Protein AF-A0A538B9V0-F1 (afdb_monomer_lite)

Foldseek 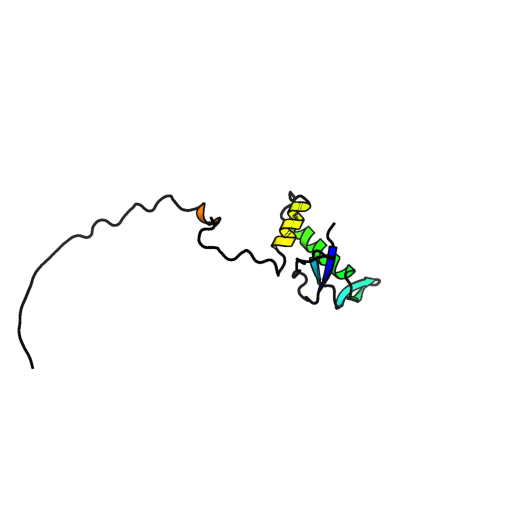3Di:
DAFEWEDPDPPLQAKAADPDDPHGIYGHFAQDWDADPPRDIDTGHTRVRRVVSLVVVLVVVCVVPVPDDPVSSVVVVNCPHPPNDDDPPDPPDPDPVVPDDDDDDDDDDDDDDDYDDDDDDDDDDD

Sequence (126 aa):
VASVACNLSKDPFRFHYNPEPPTEFLAPGIDIDVAWRGGTRIRGTGNSYAAPHIAGIAALIKAKHPDLRPFQLKTVLWATAANVQEAPEVPGRISRAMRRSTMSARMSMALTSRRAGSSPSRRAGP

Structure (mmCIF, N/CA/C/O backbone):
data_AF-A0A538B9V0-F1
#
_entry.id   AF-A0A538B9V0-F1
#
loop_
_atom_site.group_PDB
_atom_site.id
_atom_site.type_symbol
_atom_site.label_atom_id
_atom_site.label_alt_id
_atom_site.label_comp_id
_atom_site.label_asym_id
_atom_site.label_entity_id
_atom_site.label_seq_id
_atom_site.pdbx_PDB_ins_code
_atom_site.Cartn_x
_atom_site.Cartn_y
_atom_site.Cartn_z
_atom_site.occupancy
_atom_site.B_iso_or_equiv
_atom_site.auth_seq_id
_atom_site.auth_comp_id
_atom_site.auth_asym_id
_atom_site.auth_atom_id
_atom_site.pdbx_PDB_model_num
ATOM 1 N N . VAL A 1 1 ? -0.443 11.731 6.016 1.00 86.81 1 VAL A N 1
ATOM 2 C CA . VAL A 1 1 ? 0.560 11.095 5.129 1.00 86.81 1 VAL A CA 1
ATOM 3 C C . VAL A 1 1 ? 0.688 9.625 5.512 1.00 86.81 1 VAL A C 1
ATOM 5 O O . VAL A 1 1 ? 0.490 9.313 6.687 1.00 86.81 1 VAL A O 1
ATOM 8 N N . ALA A 1 2 ? 0.939 8.754 4.532 1.00 92.12 2 ALA A N 1
ATOM 9 C CA . ALA A 1 2 ? 1.303 7.354 4.743 1.00 92.12 2 ALA A CA 1
ATOM 10 C C . ALA A 1 2 ? 2.573 7.038 3.940 1.00 92.12 2 ALA A C 1
ATOM 12 O O . ALA A 1 2 ? 2.610 7.347 2.748 1.00 92.12 2 ALA A O 1
ATOM 13 N N . SER A 1 3 ? 3.609 6.481 4.574 1.00 95.31 3 SER A N 1
ATOM 14 C CA . SER A 1 3 ? 4.850 6.090 3.886 1.00 95.31 3 SER A CA 1
ATOM 15 C C . SER A 1 3 ? 4.805 4.614 3.490 1.00 95.31 3 SER A C 1
ATOM 17 O O . SER A 1 3 ? 4.399 3.762 4.279 1.00 95.31 3 SER A O 1
ATOM 19 N N . VAL A 1 4 ? 5.197 4.313 2.249 1.00 97.06 4 VAL A N 1
ATOM 20 C CA . VAL A 1 4 ? 5.048 2.974 1.666 1.00 97.06 4 VAL A CA 1
ATOM 21 C C . VAL A 1 4 ? 6.364 2.516 1.044 1.00 97.06 4 VAL A C 1
ATOM 23 O O . VAL A 1 4 ? 6.908 3.197 0.174 1.00 97.06 4 VAL A O 1
ATOM 26 N N . ALA A 1 5 ? 6.859 1.360 1.479 1.00 96.31 5 ALA A N 1
ATOM 27 C CA . ALA A 1 5 ? 7.974 0.650 0.861 1.00 96.31 5 ALA A CA 1
ATOM 28 C C . ALA A 1 5 ? 7.474 -0.481 -0.049 1.00 96.31 5 ALA A C 1
ATOM 30 O O . ALA A 1 5 ? 6.362 -0.993 0.104 1.00 96.31 5 ALA A O 1
ATOM 31 N N . CYS A 1 6 ? 8.304 -0.893 -1.001 1.00 95.31 6 CYS A N 1
ATOM 32 C CA . CYS A 1 6 ? 8.039 -2.073 -1.813 1.00 95.31 6 CYS A CA 1
ATOM 33 C C . CYS A 1 6 ? 8.308 -3.377 -1.042 1.00 95.31 6 CYS A C 1
ATOM 35 O O . CYS A 1 6 ? 9.223 -3.467 -0.226 1.00 95.31 6 CYS A O 1
ATOM 37 N N . ASN A 1 7 ? 7.508 -4.404 -1.325 1.00 93.56 7 ASN A N 1
ATOM 38 C CA . ASN A 1 7 ? 7.748 -5.786 -0.922 1.00 93.56 7 ASN A CA 1
ATOM 39 C C . ASN A 1 7 ? 7.720 -6.725 -2.141 1.00 93.56 7 ASN A C 1
ATOM 41 O O . ASN A 1 7 ? 7.402 -6.320 -3.261 1.00 93.56 7 ASN A O 1
ATOM 45 N N . LEU A 1 8 ? 8.040 -7.997 -1.895 1.00 93.19 8 LEU A N 1
ATOM 46 C CA . LEU A 1 8 ? 8.087 -9.057 -2.906 1.00 93.19 8 LEU A CA 1
ATOM 47 C C . LEU A 1 8 ? 6.718 -9.700 -3.202 1.00 93.19 8 LEU A C 1
ATOM 49 O O . LEU A 1 8 ? 6.652 -10.623 -4.014 1.00 93.19 8 LEU A O 1
ATOM 53 N N . SER A 1 9 ? 5.634 -9.260 -2.551 1.00 93.06 9 SER A N 1
ATOM 54 C CA . SER A 1 9 ? 4.302 -9.837 -2.761 1.00 93.06 9 SER A CA 1
ATOM 55 C C . SER A 1 9 ? 3.866 -9.667 -4.216 1.00 93.06 9 SER A C 1
ATOM 57 O O . SER A 1 9 ? 4.054 -8.608 -4.812 1.00 93.06 9 SER A O 1
ATOM 59 N N . LYS A 1 10 ? 3.258 -10.715 -4.778 1.00 92.00 10 LYS A N 1
ATOM 60 C CA . LYS A 1 10 ? 2.625 -10.685 -6.105 1.00 92.00 10 LYS A CA 1
ATOM 61 C C . LYS A 1 10 ? 1.103 -10.532 -6.042 1.00 92.00 10 LYS A C 1
ATOM 63 O O . LYS A 1 10 ? 0.488 -10.258 -7.065 1.00 92.00 10 LYS A O 1
ATOM 68 N N . ASP A 1 11 ? 0.506 -10.677 -4.859 1.00 94.62 11 ASP A N 1
ATOM 69 C CA . ASP A 1 11 ? -0.912 -10.389 -4.640 1.00 94.62 11 ASP A CA 1
ATOM 70 C C . ASP A 1 11 ? -1.108 -8.865 -4.495 1.00 94.62 11 ASP A C 1
ATOM 72 O O . ASP A 1 11 ? -0.547 -8.285 -3.555 1.00 94.62 11 ASP A O 1
ATOM 76 N N . PRO A 1 12 ? -1.884 -8.213 -5.387 1.00 92.00 12 PRO A N 1
ATOM 77 C CA . PRO A 1 12 ? -2.090 -6.763 -5.377 1.00 92.00 12 PRO A CA 1
ATOM 78 C C . PRO A 1 12 ? -2.820 -6.255 -4.126 1.00 92.00 12 PRO A C 1
ATOM 80 O O . PRO A 1 12 ? -2.709 -5.073 -3.797 1.00 92.00 12 PRO A O 1
ATOM 83 N N . PHE A 1 13 ? -3.549 -7.118 -3.415 1.00 95.12 13 PHE A N 1
ATOM 84 C CA . PHE A 1 13 ? -4.273 -6.755 -2.195 1.00 95.12 13 PHE A CA 1
ATOM 85 C C . PHE A 1 13 ? -3.499 -7.090 -0.920 1.00 95.12 13 PHE A C 1
ATOM 87 O O . PHE A 1 13 ? -3.900 -6.676 0.169 1.00 95.12 13 PHE A O 1
ATOM 94 N N . ARG A 1 14 ? -2.374 -7.804 -1.029 1.00 95.62 14 ARG A N 1
ATOM 95 C CA . ARG A 1 14 ? -1.569 -8.192 0.127 1.00 95.62 14 ARG A CA 1
ATOM 96 C C . ARG A 1 14 ? -0.509 -7.145 0.438 1.00 95.62 14 ARG A C 1
ATOM 98 O O . ARG A 1 14 ? 0.512 -7.028 -0.241 1.00 95.62 14 ARG A O 1
ATOM 105 N N . PHE A 1 15 ? -0.724 -6.443 1.541 1.00 96.69 15 PHE A N 1
ATOM 106 C CA . PHE A 1 15 ? 0.210 -5.480 2.109 1.00 96.69 15 PHE A CA 1
ATOM 107 C C . PHE A 1 15 ? 0.520 -5.820 3.571 1.00 96.69 15 PHE A C 1
ATOM 109 O O . PHE A 1 15 ? -0.188 -6.596 4.213 1.00 96.69 15 PHE A O 1
ATOM 116 N N . HIS A 1 16 ? 1.602 -5.249 4.087 1.00 96.00 16 HIS A N 1
ATOM 117 C CA . HIS A 1 16 ? 2.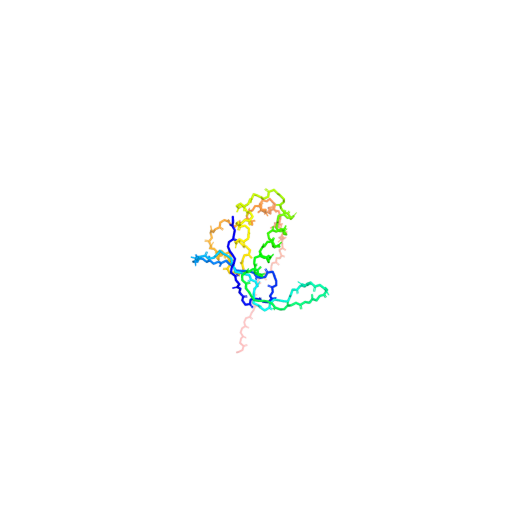081 -5.459 5.449 1.00 96.00 16 HIS A CA 1
ATOM 118 C C . HIS A 1 16 ? 2.241 -4.113 6.154 1.00 96.00 16 HIS A C 1
ATOM 120 O O . HIS A 1 16 ? 2.421 -3.079 5.508 1.00 96.00 16 HIS A O 1
ATOM 126 N N . TYR A 1 17 ? 2.191 -4.133 7.477 1.00 95.38 17 TYR A N 1
ATOM 127 C CA . TYR A 1 17 ? 2.516 -2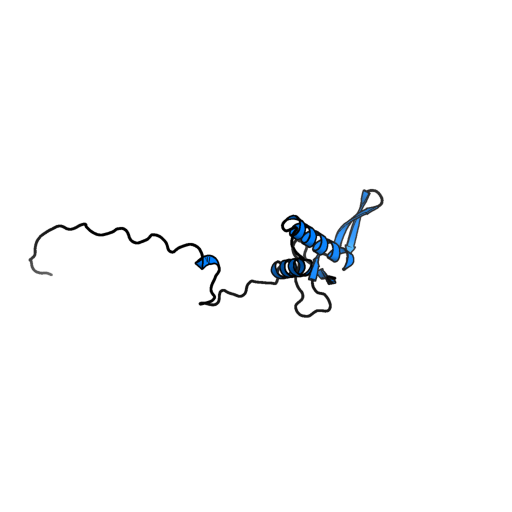.999 8.329 1.00 95.38 17 TYR A CA 1
ATOM 128 C C . TYR A 1 17 ? 3.932 -3.160 8.883 1.00 95.38 17 TYR A C 1
ATOM 130 O O . TYR A 1 17 ? 4.322 -4.268 9.250 1.00 95.38 17 TYR A O 1
ATOM 138 N N . ASN A 1 18 ? 4.704 -2.081 8.961 1.00 92.62 18 ASN A N 1
ATOM 139 C CA . ASN A 1 18 ? 6.034 -2.120 9.556 1.00 92.62 18 ASN A CA 1
ATOM 140 C C . ASN A 1 18 ? 5.981 -1.679 11.034 1.00 92.62 18 ASN A C 1
ATOM 142 O O . ASN A 1 18 ? 5.663 -0.516 11.298 1.00 92.62 18 ASN A O 1
ATOM 146 N N . PRO A 1 19 ? 6.289 -2.563 12.003 1.00 82.56 19 PRO A N 1
ATOM 147 C CA . PRO A 1 19 ? 6.274 -2.208 13.421 1.00 82.56 19 PRO A CA 1
ATOM 148 C C . PRO A 1 19 ? 7.449 -1.308 13.838 1.00 82.56 19 PRO A C 1
ATOM 150 O O . PRO A 1 19 ? 7.322 -0.587 14.824 1.00 82.56 19 PRO A O 1
AT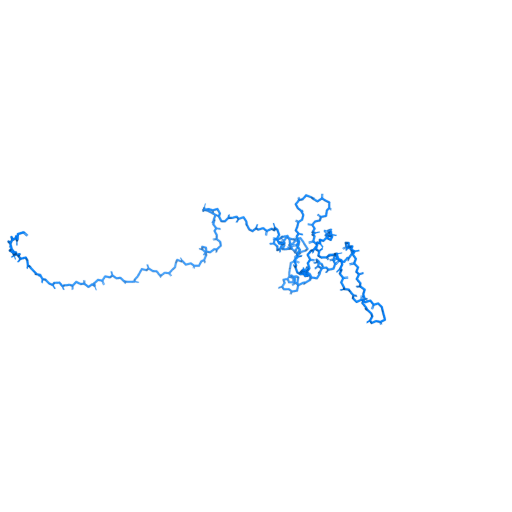OM 153 N N . GLU A 1 20 ? 8.554 -1.310 13.085 1.00 81.88 20 GLU A N 1
ATOM 154 C CA . GLU A 1 20 ? 9.777 -0.551 13.379 1.00 81.88 20 GLU A CA 1
ATOM 155 C C . GLU A 1 20 ? 10.139 0.341 12.170 1.00 81.88 20 GLU A C 1
ATOM 157 O O . GLU A 1 20 ? 10.898 -0.053 11.278 1.00 81.88 20 GLU A O 1
ATOM 162 N N . PRO A 1 21 ? 9.525 1.535 12.055 1.00 70.56 21 PRO A N 1
ATOM 163 C CA . PRO A 1 21 ? 9.595 2.350 10.844 1.00 70.56 21 PRO A CA 1
ATOM 164 C C . PRO A 1 21 ? 10.968 3.006 10.633 1.00 70.56 21 PRO A C 1
ATOM 166 O O . PRO A 1 21 ? 11.638 3.423 11.576 1.00 70.56 21 PRO A O 1
ATOM 169 N N . PRO A 1 22 ? 11.335 3.204 9.354 1.00 82.19 22 PRO A N 1
ATOM 170 C CA . PRO A 1 22 ? 11.061 4.528 8.779 1.00 82.19 22 PRO A CA 1
ATOM 171 C C . PRO A 1 22 ? 9.865 4.564 7.810 1.00 82.19 22 PRO A C 1
ATOM 173 O O . PRO A 1 22 ? 9.321 5.635 7.545 1.00 82.19 22 PRO A O 1
ATOM 176 N N . THR A 1 23 ? 9.417 3.416 7.291 1.00 91.38 23 THR A N 1
ATOM 177 C CA . THR A 1 23 ? 8.222 3.309 6.423 1.00 91.38 23 THR A CA 1
ATOM 178 C C . THR A 1 23 ? 7.078 2.616 7.148 1.00 91.38 23 THR A C 1
ATOM 180 O O . THR A 1 23 ? 7.350 1.709 7.917 1.00 91.38 23 THR A O 1
ATOM 183 N N . GLU A 1 24 ? 5.828 3.039 6.937 1.00 94.81 24 GLU A N 1
ATOM 184 C CA . GLU A 1 24 ? 4.659 2.551 7.692 1.00 94.81 24 GLU A CA 1
ATOM 185 C C . GLU A 1 24 ? 4.036 1.286 7.095 1.00 94.81 24 GLU A C 1
ATOM 187 O O . GLU A 1 24 ? 3.636 0.382 7.828 1.00 94.81 24 GLU A O 1
ATOM 192 N N . PHE A 1 25 ? 3.950 1.205 5.767 1.00 96.69 25 PHE A N 1
ATOM 193 C CA . PHE A 1 25 ? 3.363 0.066 5.064 1.00 96.69 25 PHE A CA 1
ATOM 194 C C . PHE A 1 25 ? 4.325 -0.505 4.029 1.00 96.69 25 PHE A C 1
ATOM 196 O O . PHE A 1 25 ? 5.162 0.207 3.474 1.00 96.69 25 PHE A O 1
ATOM 203 N N . LEU A 1 26 ? 4.157 -1.787 3.716 1.00 96.88 26 LEU A N 1
ATOM 204 C CA . LEU A 1 26 ? 4.831 -2.443 2.608 1.00 96.88 26 LEU A CA 1
ATOM 205 C C . LEU A 1 26 ? 3.806 -3.024 1.640 1.00 96.88 26 LEU A C 1
ATOM 207 O O . LEU A 1 26 ? 2.953 -3.808 2.054 1.00 96.88 26 LEU A O 1
ATOM 211 N N . ALA A 1 27 ? 3.925 -2.714 0.354 1.00 97.62 27 ALA A N 1
ATOM 212 C CA . ALA A 1 27 ? 3.012 -3.183 -0.691 1.00 97.62 27 ALA A CA 1
ATOM 213 C C . ALA A 1 27 ? 3.780 -3.643 -1.947 1.00 97.62 27 ALA A C 1
ATOM 215 O O . ALA A 1 27 ? 4.981 -3.367 -2.045 1.00 97.62 27 ALA A O 1
ATOM 216 N N . PRO A 1 28 ? 3.136 -4.338 -2.904 1.00 97.94 28 PRO A N 1
ATOM 217 C CA . PRO A 1 28 ? 3.797 -4.782 -4.126 1.00 97.94 28 PRO A CA 1
ATOM 218 C C . PRO A 1 28 ? 4.456 -3.619 -4.867 1.00 97.94 28 PRO A C 1
ATOM 220 O O . PRO A 1 28 ? 3.812 -2.639 -5.233 1.00 97.94 28 PRO A O 1
ATOM 223 N N . GLY A 1 29 ? 5.763 -3.720 -5.084 1.00 96.81 29 GLY A N 1
ATOM 224 C CA . GLY A 1 29 ? 6.517 -2.701 -5.818 1.00 96.81 29 GLY A CA 1
ATOM 225 C C . GLY A 1 29 ? 7.737 -3.248 -6.544 1.00 96.81 29 GLY A C 1
ATOM 226 O O . GLY A 1 29 ? 8.535 -2.464 -7.046 1.00 96.81 29 GLY A O 1
ATOM 227 N N . ILE A 1 30 ? 7.900 -4.572 -6.582 1.00 97.62 30 ILE A N 1
ATOM 228 C CA . ILE A 1 30 ? 8.998 -5.246 -7.269 1.00 97.62 30 ILE A CA 1
ATOM 229 C C . ILE A 1 30 ? 8.457 -5.912 -8.525 1.00 97.62 30 ILE A C 1
ATOM 231 O O . ILE A 1 30 ? 7.615 -6.817 -8.443 1.00 97.62 30 ILE A O 1
ATOM 235 N N . ASP A 1 31 ? 9.016 -5.511 -9.666 1.00 96.31 31 ASP A N 1
ATOM 236 C CA . ASP A 1 31 ? 8.764 -6.137 -10.956 1.00 96.31 31 ASP A CA 1
ATOM 237 C C . ASP A 1 31 ? 7.260 -6.125 -11.300 1.00 96.31 31 ASP A C 1
ATOM 239 O O . ASP A 1 31 ? 6.618 -7.158 -11.520 1.00 96.31 31 ASP A O 1
ATOM 243 N N . ILE A 1 32 ? 6.691 -4.917 -11.235 1.00 96.19 32 ILE A N 1
ATOM 244 C CA . ILE A 1 32 ? 5.276 -4.612 -11.450 1.00 96.19 32 ILE A CA 1
ATOM 245 C C . ILE A 1 32 ? 5.059 -4.261 -12.915 1.00 96.19 32 ILE A C 1
ATOM 247 O O . ILE A 1 32 ? 5.706 -3.363 -13.449 1.00 96.19 32 ILE A O 1
ATOM 251 N N . ASP A 1 33 ? 4.120 -4.956 -13.545 1.00 95.69 33 ASP A N 1
ATOM 252 C CA . ASP A 1 33 ? 3.680 -4.690 -14.908 1.00 95.69 33 ASP A CA 1
ATOM 253 C C . ASP A 1 33 ? 2.608 -3.587 -14.917 1.00 95.69 33 ASP A C 1
ATOM 255 O O . ASP A 1 33 ? 1.528 -3.742 -14.339 1.00 95.69 33 ASP A O 1
ATOM 259 N N . VAL A 1 34 ? 2.906 -2.459 -15.561 1.00 95.19 34 VAL A N 1
ATOM 260 C CA . VAL A 1 34 ? 2.048 -1.267 -15.577 1.00 95.19 34 VAL A CA 1
ATOM 261 C C . VAL A 1 34 ? 1.804 -0.767 -16.994 1.00 95.19 34 VAL A C 1
ATOM 263 O O . VAL A 1 34 ? 2.639 -0.915 -17.886 1.00 95.19 34 VAL A O 1
ATOM 266 N N . ALA A 1 35 ? 0.646 -0.138 -17.196 1.00 96.25 35 ALA A N 1
ATOM 267 C CA . ALA A 1 35 ? 0.349 0.559 -18.439 1.00 96.25 35 ALA A CA 1
ATOM 268 C C . ALA A 1 35 ? 1.329 1.721 -18.655 1.00 96.25 35 ALA A C 1
ATOM 270 O O . ALA A 1 35 ? 1.727 2.407 -17.710 1.00 96.25 35 ALA A O 1
ATOM 271 N N . TRP A 1 36 ? 1.686 1.952 -19.912 1.00 96.94 36 TRP A N 1
ATOM 272 C CA . TRP A 1 36 ? 2.617 2.991 -20.318 1.00 96.94 36 TRP A CA 1
ATOM 273 C C . TRP A 1 36 ? 2.112 3.754 -21.544 1.00 96.94 36 TRP A C 1
ATOM 275 O O . TRP A 1 36 ? 1.055 3.470 -22.114 1.00 96.94 36 TRP A O 1
ATOM 285 N N . ARG A 1 37 ? 2.859 4.788 -21.932 1.00 97.19 37 ARG A N 1
ATOM 286 C CA . ARG A 1 37 ? 2.513 5.654 -23.064 1.00 97.19 37 ARG A CA 1
ATOM 287 C C . ARG A 1 37 ? 2.444 4.850 -24.368 1.00 97.19 37 ARG A C 1
ATOM 289 O O . ARG A 1 37 ? 3.152 3.861 -24.542 1.00 97.19 37 ARG A O 1
ATOM 296 N N . GLY A 1 38 ? 1.583 5.288 -25.288 1.00 96.88 38 GLY A N 1
ATOM 297 C CA . GLY A 1 38 ? 1.414 4.644 -26.596 1.00 96.88 38 GLY A CA 1
ATOM 298 C C . GLY A 1 38 ? 0.717 3.280 -26.548 1.00 96.88 38 GLY A C 1
ATOM 299 O O . GLY A 1 38 ? 0.949 2.461 -27.426 1.00 96.88 38 GLY A O 1
ATOM 300 N N . GLY A 1 39 ? -0.088 3.006 -25.513 1.00 96.94 39 GLY A N 1
ATOM 301 C CA . GLY A 1 39 ? -0.785 1.721 -25.360 1.00 96.94 39 GLY A CA 1
ATOM 302 C C . GLY A 1 39 ? 0.140 0.551 -25.006 1.00 96.94 39 GLY A C 1
ATOM 303 O O . GLY A 1 39 ? -0.263 -0.604 -25.105 1.00 96.94 39 GLY A O 1
ATOM 304 N N . THR A 1 40 ? 1.378 0.842 -24.604 1.00 97.75 40 THR A N 1
ATOM 305 C CA . THR A 1 40 ? 2.374 -0.167 -24.236 1.00 97.75 40 THR A CA 1
ATOM 306 C C . THR A 1 40 ? 2.303 -0.507 -22.748 1.00 97.75 40 THR A C 1
ATOM 308 O O . THR A 1 40 ? 1.521 0.071 -21.987 1.00 97.75 40 THR A O 1
ATOM 311 N N . ARG A 1 41 ? 3.123 -1.468 -22.321 1.00 97.69 41 ARG A N 1
ATOM 312 C CA . ARG A 1 41 ? 3.311 -1.826 -20.916 1.00 97.69 41 ARG A CA 1
ATOM 313 C C . ARG A 1 41 ? 4.793 -1.884 -20.599 1.00 97.69 41 ARG A C 1
ATOM 315 O O . ARG A 1 41 ? 5.599 -2.207 -21.470 1.00 97.69 41 ARG A O 1
ATOM 322 N N . ILE A 1 42 ? 5.138 -1.567 -19.360 1.00 97.00 42 ILE A N 1
ATOM 323 C CA . ILE A 1 42 ? 6.505 -1.675 -18.854 1.00 97.00 42 ILE A CA 1
ATOM 324 C C . ILE A 1 42 ? 6.508 -2.455 -17.546 1.00 97.00 42 ILE A C 1
ATOM 326 O O . ILE A 1 42 ? 5.526 -2.441 -16.804 1.00 97.00 42 ILE A O 1
ATOM 330 N N . ARG A 1 43 ? 7.643 -3.087 -17.240 1.00 96.94 43 ARG A N 1
ATOM 331 C CA . ARG A 1 43 ? 7.910 -3.641 -15.911 1.00 96.94 43 ARG A CA 1
ATOM 332 C C . ARG A 1 43 ? 8.808 -2.690 -15.137 1.00 96.94 43 ARG A C 1
ATOM 334 O O . ARG A 1 43 ? 9.832 -2.247 -15.654 1.00 96.94 43 ARG A O 1
ATOM 341 N N . GLY A 1 44 ? 8.408 -2.364 -13.915 1.00 95.75 44 GLY A N 1
ATOM 342 C CA . GLY A 1 44 ? 9.108 -1.412 -13.061 1.00 95.75 44 GLY A CA 1
ATOM 343 C C . GLY A 1 44 ? 9.251 -1.904 -11.626 1.00 95.75 44 GLY A C 1
ATOM 344 O O . GLY A 1 44 ? 8.423 -2.659 -11.120 1.00 95.75 44 GLY A O 1
ATOM 345 N N . THR A 1 45 ? 10.306 -1.437 -10.962 1.00 97.31 45 THR A N 1
ATOM 346 C CA . THR A 1 45 ? 10.579 -1.702 -9.547 1.00 97.31 45 THR A CA 1
ATOM 347 C C . THR A 1 45 ? 10.792 -0.387 -8.808 1.00 97.31 45 THR A C 1
ATOM 349 O O . THR A 1 45 ? 11.494 0.495 -9.300 1.00 97.31 45 THR A O 1
ATOM 352 N N . GLY A 1 46 ? 10.190 -0.245 -7.629 1.00 95.88 46 GLY A N 1
ATOM 353 C CA . GLY A 1 46 ? 10.362 0.918 -6.764 1.00 95.88 46 GLY A CA 1
ATOM 354 C C . GLY A 1 46 ? 9.170 1.195 -5.849 1.00 95.88 46 GLY A C 1
ATOM 355 O O . GLY A 1 46 ? 8.045 0.751 -6.084 1.00 95.88 46 GLY A O 1
ATOM 356 N N . ASN A 1 47 ? 9.410 2.005 -4.817 1.00 95.62 47 ASN A N 1
ATOM 357 C CA . ASN A 1 47 ? 8.383 2.418 -3.850 1.00 95.62 47 ASN A CA 1
ATOM 358 C C . ASN A 1 47 ? 7.234 3.197 -4.511 1.00 95.62 47 ASN A C 1
ATOM 360 O O . ASN A 1 47 ? 6.088 3.097 -4.075 1.00 95.62 47 ASN A O 1
ATOM 364 N N . SER A 1 48 ? 7.517 3.909 -5.607 1.00 95.06 48 SER A N 1
ATOM 365 C CA . SER A 1 48 ? 6.507 4.612 -6.407 1.00 95.06 48 SER A CA 1
ATOM 366 C C . SER A 1 48 ? 5.422 3.679 -6.947 1.00 95.06 48 SER A C 1
ATOM 368 O O . SER A 1 48 ? 4.289 4.117 -7.115 1.00 95.06 48 SER A O 1
ATOM 370 N N . TYR A 1 49 ? 5.738 2.399 -7.174 1.00 96.69 49 TYR A N 1
ATOM 371 C CA . TYR A 1 49 ? 4.761 1.389 -7.590 1.00 96.69 49 TYR A CA 1
ATOM 372 C C . TYR A 1 49 ? 4.016 0.765 -6.399 1.00 96.69 49 TYR A C 1
ATOM 374 O O . TYR A 1 49 ? 2.900 0.287 -6.568 1.00 96.69 49 TYR A O 1
ATOM 382 N N . ALA A 1 50 ? 4.568 0.837 -5.184 1.00 97.25 50 ALA A N 1
ATOM 383 C CA . ALA A 1 50 ? 3.915 0.366 -3.960 1.00 97.25 50 ALA A CA 1
ATOM 384 C C . ALA A 1 50 ? 2.861 1.354 -3.429 1.00 97.25 50 ALA A C 1
ATOM 386 O O . ALA A 1 50 ? 1.775 0.949 -3.016 1.00 97.25 50 ALA A O 1
ATOM 387 N N . ALA A 1 51 ? 3.139 2.660 -3.491 1.00 96.81 51 ALA A N 1
ATOM 388 C CA . ALA A 1 51 ? 2.216 3.711 -3.056 1.00 96.81 51 ALA A CA 1
ATOM 389 C C . ALA A 1 51 ? 0.783 3.613 -3.642 1.00 96.81 51 ALA A C 1
ATOM 391 O O . ALA A 1 51 ? -0.171 3.689 -2.858 1.00 96.81 51 ALA A O 1
ATOM 392 N N . PRO A 1 52 ? 0.573 3.407 -4.962 1.00 96.88 52 PRO A N 1
ATOM 393 C CA . PRO A 1 52 ? -0.772 3.306 -5.530 1.00 96.88 52 PRO A CA 1
ATOM 394 C C . PRO A 1 52 ? -1.555 2.076 -5.052 1.00 96.88 52 PRO A C 1
ATOM 396 O O . PRO A 1 52 ? -2.780 2.145 -5.007 1.00 96.88 52 PRO A O 1
ATOM 399 N N . HIS A 1 53 ? -0.893 0.991 -4.630 1.00 97.44 53 HIS A N 1
ATOM 400 C CA . HIS A 1 53 ? -1.585 -0.162 -4.040 1.00 97.44 53 HIS A CA 1
ATOM 401 C C . HIS A 1 53 ? -2.272 0.226 -2.723 1.00 97.44 53 HIS A C 1
ATOM 403 O O . HIS A 1 53 ? -3.470 0.002 -2.556 1.00 97.44 53 HIS A O 1
ATOM 409 N N . ILE A 1 54 ? -1.551 0.897 -1.816 1.00 98.06 54 ILE A N 1
ATOM 410 C CA . ILE A 1 54 ? -2.131 1.387 -0.554 1.00 98.06 54 ILE A CA 1
ATOM 411 C C . ILE A 1 54 ? -3.207 2.445 -0.816 1.00 98.06 54 ILE A C 1
ATOM 413 O O . ILE A 1 54 ? -4.254 2.418 -0.172 1.00 98.06 54 ILE A O 1
ATOM 417 N N . ALA A 1 55 ? -2.995 3.345 -1.781 1.00 97.94 55 ALA A N 1
ATOM 418 C CA . ALA A 1 55 ? -3.998 4.344 -2.151 1.00 97.94 55 ALA A CA 1
ATOM 419 C C . ALA A 1 55 ? -5.294 3.702 -2.682 1.00 97.94 55 ALA A C 1
ATOM 421 O O . ALA A 1 55 ? -6.385 4.118 -2.291 1.00 97.94 55 ALA A O 1
ATOM 422 N N . GLY A 1 56 ? -5.186 2.662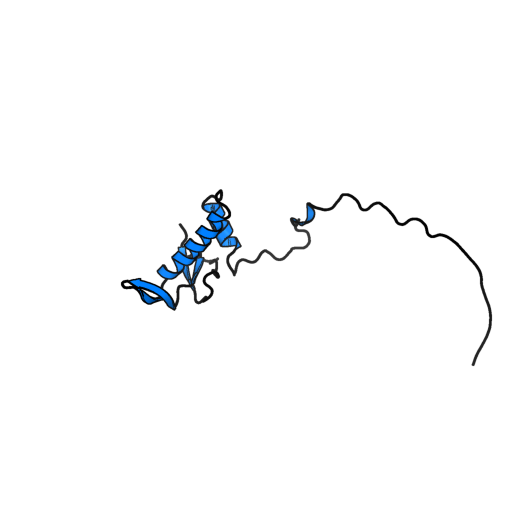 -3.515 1.00 97.88 56 GLY A N 1
ATOM 423 C CA . GLY A 1 56 ? -6.331 1.906 -4.027 1.00 97.88 56 GLY A CA 1
ATOM 424 C C . GLY A 1 56 ? -7.106 1.197 -2.916 1.00 97.88 56 GLY A C 1
ATOM 425 O O . GLY A 1 56 ? -8.327 1.325 -2.837 1.00 97.88 56 GLY A O 1
ATOM 426 N N . ILE A 1 57 ? -6.410 0.524 -1.997 1.00 98.06 57 ILE A N 1
ATOM 427 C CA . ILE A 1 57 ? -7.044 -0.134 -0.842 1.00 98.06 57 ILE A CA 1
ATOM 428 C C . ILE A 1 57 ? -7.720 0.901 0.070 1.00 98.06 57 ILE A C 1
ATOM 430 O O . ILE A 1 57 ? -8.863 0.712 0.489 1.00 98.06 57 ILE A O 1
ATOM 434 N N . ALA A 1 58 ? -7.063 2.034 0.327 1.00 98.19 58 ALA A N 1
ATOM 435 C CA . ALA A 1 58 ? -7.638 3.137 1.090 1.00 98.19 58 ALA A CA 1
ATOM 436 C C . ALA A 1 58 ? -8.918 3.681 0.432 1.00 98.19 58 ALA A C 1
ATOM 438 O O . ALA A 1 58 ? -9.908 3.937 1.123 1.00 98.19 58 ALA A O 1
ATOM 439 N N . ALA A 1 59 ? -8.924 3.812 -0.898 1.00 98.25 59 ALA A N 1
ATOM 440 C CA . ALA A 1 59 ? -10.099 4.224 -1.656 1.00 98.25 59 ALA A CA 1
ATOM 441 C C . ALA A 1 59 ? -11.242 3.204 -1.539 1.00 98.25 59 ALA A C 1
ATOM 443 O O . ALA A 1 59 ? -12.376 3.610 -1.305 1.00 98.25 59 ALA A O 1
ATOM 444 N N . LEU A 1 60 ? -10.959 1.897 -1.609 1.00 98.19 60 LEU A N 1
ATOM 445 C CA . LEU A 1 60 ? -11.968 0.845 -1.415 1.00 98.19 60 LEU A CA 1
ATOM 446 C C . LEU A 1 60 ? -12.588 0.893 -0.011 1.00 98.19 60 LEU A C 1
ATOM 448 O O . LEU A 1 60 ? -13.812 0.841 0.132 1.00 98.19 60 LEU A O 1
ATOM 452 N N . ILE A 1 61 ? -11.762 1.047 1.028 1.00 97.88 61 ILE A N 1
ATOM 453 C CA . ILE A 1 61 ? -12.246 1.179 2.409 1.00 97.88 61 ILE A CA 1
ATOM 454 C C . ILE A 1 61 ? -13.122 2.432 2.545 1.00 97.88 61 ILE A C 1
ATOM 456 O O . ILE A 1 61 ? -14.211 2.361 3.116 1.00 97.88 61 ILE A O 1
ATOM 460 N N . LYS A 1 62 ? -12.680 3.570 1.998 1.00 97.94 62 LYS A N 1
ATOM 461 C CA . LYS A 1 62 ? -13.419 4.838 2.049 1.00 97.94 62 LYS A CA 1
ATOM 462 C C . LYS A 1 62 ? -14.713 4.798 1.232 1.00 97.94 62 LYS A C 1
ATOM 464 O O . LYS A 1 62 ? -15.699 5.375 1.669 1.00 97.94 62 LYS A O 1
ATOM 469 N N . ALA A 1 63 ? -14.738 4.097 0.101 1.00 98.44 63 ALA A N 1
ATOM 470 C CA . ALA A 1 63 ? -15.944 3.905 -0.702 1.00 98.44 63 ALA A CA 1
ATOM 471 C C . ALA A 1 63 ? -17.007 3.098 0.059 1.00 98.44 63 ALA A C 1
ATOM 473 O O . ALA A 1 63 ? -18.186 3.435 0.020 1.00 98.44 63 ALA A O 1
ATOM 474 N N . LYS A 1 64 ? -16.588 2.065 0.802 1.00 98.38 64 LYS A N 1
ATOM 475 C CA . LYS A 1 64 ? -17.488 1.267 1.651 1.00 98.38 64 LYS A CA 1
ATOM 476 C C . LYS A 1 64 ? -17.902 1.995 2.935 1.00 98.38 64 LYS A C 1
ATOM 478 O O . LYS A 1 64 ? -18.989 1.758 3.456 1.00 98.38 64 LYS A O 1
ATOM 483 N N . HIS A 1 65 ? -17.032 2.855 3.457 1.00 98.06 65 HIS A N 1
ATOM 484 C CA . HIS A 1 65 ? -17.224 3.577 4.712 1.00 98.06 65 HIS A CA 1
ATOM 485 C C . HIS A 1 65 ? -16.926 5.080 4.527 1.00 98.06 65 HIS A C 1
ATOM 487 O O . HIS A 1 65 ? -15.880 5.571 4.975 1.00 98.06 65 HIS A O 1
ATOM 493 N N . PRO A 1 66 ? -17.834 5.828 3.869 1.00 98.38 66 PRO A N 1
ATOM 494 C CA . PRO A 1 66 ? -17.600 7.218 3.471 1.00 98.38 66 PRO A CA 1
ATOM 495 C C . PRO A 1 66 ? -17.428 8.177 4.652 1.00 98.38 66 PRO A C 1
ATOM 497 O O . PRO A 1 66 ? -16.771 9.203 4.496 1.00 98.38 66 PRO A O 1
ATOM 500 N N . ASP A 1 67 ? -17.895 7.828 5.849 1.00 98.31 67 ASP A N 1
ATOM 501 C CA . ASP A 1 67 ? -17.786 8.686 7.037 1.00 98.31 67 ASP A CA 1
ATOM 502 C C . ASP A 1 67 ? -16.439 8.564 7.770 1.00 98.31 67 ASP A C 1
ATOM 504 O O . ASP A 1 67 ? -16.151 9.335 8.688 1.00 98.31 67 ASP A O 1
ATOM 508 N N . LEU A 1 68 ? -15.570 7.620 7.374 1.00 98.31 68 LEU A N 1
ATOM 509 C CA . LEU A 1 68 ? -14.277 7.435 8.040 1.00 98.31 68 LEU A CA 1
ATOM 510 C C . LEU A 1 68 ? -13.389 8.669 7.893 1.00 98.31 68 LEU A C 1
ATOM 512 O O . LEU A 1 68 ? -13.042 9.092 6.788 1.00 98.31 68 LEU A O 1
ATOM 516 N N . ARG A 1 69 ? -12.930 9.207 9.019 1.00 98.06 69 ARG A N 1
ATOM 517 C CA . ARG A 1 69 ? -11.903 10.250 9.044 1.00 98.06 69 ARG A CA 1
ATOM 518 C C . ARG A 1 69 ? -10.533 9.660 8.686 1.00 98.06 69 ARG A C 1
ATOM 520 O O . ARG A 1 69 ? -10.317 8.466 8.900 1.00 98.06 69 ARG A O 1
ATOM 527 N N . PRO A 1 70 ? -9.572 10.471 8.204 1.00 96.50 70 PRO A N 1
ATOM 528 C CA . PRO A 1 70 ? -8.265 9.974 7.766 1.00 96.50 70 PRO A CA 1
ATOM 529 C C . PRO A 1 70 ? -7.533 9.092 8.788 1.00 96.50 70 PRO A C 1
ATOM 531 O O . PRO A 1 70 ? -6.947 8.080 8.417 1.00 96.50 70 PRO A O 1
ATOM 534 N N . PHE A 1 71 ? -7.603 9.425 10.081 1.00 96.19 71 PHE A N 1
ATOM 535 C CA . PHE A 1 71 ? -6.980 8.598 11.117 1.00 96.19 71 PHE A CA 1
ATOM 536 C C . PHE A 1 71 ? -7.686 7.244 11.284 1.00 96.19 71 PHE A C 1
ATOM 538 O O . PHE A 1 71 ? -7.015 6.233 11.439 1.00 96.19 71 PHE A O 1
ATOM 545 N N . GLN A 1 72 ? -9.022 7.205 11.183 1.00 97.88 72 GLN A N 1
ATOM 546 C CA . GLN A 1 72 ? -9.798 5.965 11.278 1.00 97.88 72 GLN A CA 1
ATOM 547 C C . GLN A 1 72 ? -9.509 5.067 10.077 1.00 97.88 72 GLN A C 1
ATOM 549 O O . GLN A 1 72 ? -9.301 3.871 10.240 1.00 97.88 72 GLN A O 1
ATOM 554 N N . LEU A 1 73 ? -9.425 5.653 8.880 1.00 98.00 73 LEU A N 1
ATOM 555 C CA . LEU A 1 73 ? -9.029 4.945 7.664 1.00 98.00 73 LEU A CA 1
ATOM 556 C C . LEU A 1 73 ? -7.646 4.299 7.818 1.00 98.00 73 LEU A C 1
ATOM 558 O O . LEU A 1 73 ? -7.466 3.134 7.473 1.00 98.00 73 LEU A O 1
ATOM 562 N N . LYS A 1 74 ? -6.683 5.032 8.386 1.00 95.94 74 LYS A N 1
ATOM 563 C CA . LYS A 1 74 ? -5.336 4.516 8.649 1.00 95.94 74 LYS A CA 1
ATOM 564 C C . LYS A 1 74 ? -5.332 3.397 9.695 1.00 95.94 74 LYS A C 1
ATOM 566 O O . LYS A 1 74 ? -4.609 2.423 9.520 1.00 95.94 74 LYS A O 1
ATOM 571 N N . THR A 1 75 ? -6.169 3.489 10.731 1.00 96.25 75 THR A N 1
ATOM 572 C CA . THR A 1 75 ? -6.370 2.394 11.695 1.00 96.25 75 THR A CA 1
ATOM 573 C C . THR A 1 75 ? -6.952 1.150 11.027 1.00 96.25 75 THR A C 1
ATOM 575 O O . THR A 1 75 ? -6.500 0.048 11.317 1.00 96.25 75 THR A O 1
ATOM 578 N N . VAL A 1 76 ? -7.913 1.304 10.111 1.00 97.06 76 VAL A N 1
ATOM 579 C CA . VAL A 1 76 ? -8.469 0.170 9.354 1.00 97.06 76 VAL A CA 1
ATOM 580 C C . VAL A 1 76 ? -7.412 -0.444 8.435 1.00 97.06 76 VAL A C 1
ATOM 582 O O . VAL A 1 76 ? -7.291 -1.664 8.394 1.00 97.06 76 VAL A O 1
ATOM 585 N N . LEU A 1 77 ? -6.609 0.372 7.743 1.00 96.75 77 LEU A N 1
ATOM 586 C CA . LEU A 1 77 ? -5.473 -0.119 6.954 1.00 96.75 77 LEU A CA 1
ATOM 587 C C . LEU A 1 77 ? -4.496 -0.923 7.819 1.00 96.75 77 LEU A C 1
ATOM 589 O O . LEU A 1 77 ? -4.130 -2.030 7.451 1.00 96.75 77 LEU A O 1
ATOM 593 N N . TRP A 1 78 ? -4.117 -0.410 8.990 1.00 95.75 78 TRP A N 1
ATOM 594 C CA . TRP A 1 78 ? -3.278 -1.149 9.936 1.00 95.75 78 TRP A CA 1
ATOM 595 C C . TRP A 1 78 ? -3.913 -2.486 10.346 1.00 95.75 78 TRP A C 1
ATOM 597 O O . TRP A 1 78 ? -3.275 -3.525 10.221 1.00 95.75 78 TRP A O 1
ATOM 607 N N . ALA A 1 79 ? -5.183 -2.478 10.753 1.00 95.56 79 ALA A N 1
ATOM 608 C CA . ALA A 1 79 ? -5.892 -3.670 11.223 1.00 95.56 79 ALA A CA 1
ATOM 609 C C . ALA A 1 79 ? -6.125 -4.733 10.134 1.00 95.56 79 ALA A C 1
ATOM 611 O O . ALA A 1 79 ? -6.453 -5.870 10.454 1.00 95.56 79 ALA A O 1
ATOM 612 N N . THR A 1 80 ? -5.995 -4.367 8.857 1.00 94.94 80 THR A N 1
ATOM 613 C CA . THR A 1 80 ? -6.190 -5.268 7.708 1.00 94.94 80 THR A CA 1
ATOM 614 C C . THR A 1 80 ? -4.878 -5.694 7.049 1.00 94.94 80 THR A C 1
ATOM 616 O O . THR A 1 80 ? -4.901 -6.451 6.079 1.00 94.94 80 THR A O 1
ATOM 619 N N . ALA A 1 81 ? -3.731 -5.240 7.563 1.00 95.88 81 ALA A N 1
ATOM 620 C CA . ALA A 1 81 ? -2.425 -5.662 7.075 1.00 95.88 81 ALA A CA 1
ATOM 621 C C . ALA A 1 81 ? -2.183 -7.155 7.355 1.00 95.88 81 ALA A C 1
ATOM 623 O O . ALA A 1 81 ? -2.515 -7.667 8.421 1.00 95.88 81 ALA A O 1
ATOM 624 N N . ALA A 1 82 ? -1.533 -7.856 6.424 1.00 94.62 82 ALA A N 1
ATOM 625 C CA . ALA A 1 82 ? -1.406 -9.316 6.461 1.00 94.62 82 ALA A CA 1
ATOM 626 C C . ALA A 1 82 ? -0.603 -9.866 7.657 1.00 94.62 82 ALA A C 1
ATOM 628 O O . ALA A 1 82 ? -0.725 -11.043 7.990 1.00 94.62 82 ALA A O 1
ATOM 629 N N . ASN A 1 83 ? 0.239 -9.042 8.283 1.00 92.56 83 ASN A N 1
ATOM 630 C CA . ASN A 1 83 ? 1.021 -9.391 9.471 1.00 92.56 83 ASN A CA 1
ATOM 631 C C . ASN A 1 83 ? 0.432 -8.846 10.781 1.00 92.56 83 ASN A C 1
ATOM 633 O O . ASN A 1 83 ? 1.052 -9.013 11.830 1.00 92.56 83 ASN A O 1
ATOM 637 N N . VAL A 1 84 ? -0.734 -8.202 10.739 1.00 90.88 84 VAL A N 1
ATOM 638 C CA . VAL A 1 84 ? -1.451 -7.760 11.936 1.00 90.88 84 VAL A CA 1
ATOM 639 C C . VAL A 1 84 ? -2.531 -8.797 12.222 1.00 90.88 84 VAL A C 1
ATOM 641 O O . VAL A 1 84 ? -3.572 -8.831 11.575 1.00 90.88 84 VAL A O 1
ATOM 644 N N . GLN A 1 85 ? -2.248 -9.694 13.164 1.00 76.62 85 GLN A N 1
ATOM 645 C CA . GLN A 1 85 ? -3.232 -10.655 13.656 1.00 76.62 85 GLN A CA 1
ATOM 646 C C . GLN A 1 85 ? -4.030 -10.027 14.802 1.00 76.62 85 GLN A C 1
ATOM 648 O O . GLN A 1 85 ? -3.489 -9.237 15.583 1.00 76.62 85 GLN A O 1
ATOM 653 N N . GLU A 1 86 ? -5.306 -10.399 14.936 1.00 59.28 86 GLU A N 1
ATOM 654 C CA . GLU A 1 86 ? -6.005 -10.191 16.203 1.00 59.28 86 GLU A CA 1
ATOM 655 C C . GLU A 1 86 ? -5.210 -10.889 17.311 1.00 59.28 86 GLU A C 1
ATOM 657 O O . GLU A 1 86 ? -4.666 -11.977 17.114 1.00 59.28 86 GLU A O 1
ATOM 662 N N . ALA A 1 87 ? -5.108 -10.244 18.476 1.00 56.41 87 ALA A N 1
ATOM 663 C CA . ALA A 1 87 ? -4.527 -10.898 19.639 1.00 56.41 87 ALA A CA 1
ATOM 664 C C . ALA A 1 87 ? -5.239 -12.249 19.841 1.00 56.41 87 ALA A C 1
ATOM 666 O O . ALA A 1 87 ? -6.470 -12.277 19.721 1.00 56.41 87 ALA A O 1
ATOM 667 N N . PRO A 1 88 ? -4.510 -13.341 20.147 1.00 56.50 88 PRO A N 1
ATOM 668 C CA . PRO A 1 88 ? -5.142 -14.625 20.420 1.00 56.50 88 PRO A CA 1
ATOM 669 C C . PRO A 1 88 ? -6.248 -14.427 21.458 1.00 56.50 88 PRO A C 1
ATOM 671 O O . PRO A 1 88 ? -6.094 -13.605 22.369 1.00 56.50 88 PRO A O 1
ATOM 674 N N . GLU A 1 89 ? -7.372 -15.135 21.305 1.00 58.50 89 GLU A N 1
ATOM 675 C CA . GLU A 1 89 ? -8.438 -15.094 22.303 1.00 58.50 89 GLU A CA 1
ATOM 676 C C . GLU A 1 89 ? -7.841 -15.445 23.668 1.00 58.50 89 GLU A C 1
ATOM 678 O O . GLU A 1 89 ? -7.470 -16.584 23.941 1.00 58.50 89 GLU A O 1
ATOM 683 N N . VAL A 1 90 ? -7.701 -14.435 24.525 1.00 64.06 90 VAL A N 1
ATOM 684 C CA . VAL A 1 90 ? -7.307 -14.635 25.914 1.00 64.06 90 VAL A CA 1
ATOM 685 C C . VAL A 1 90 ? -8.567 -15.092 26.646 1.00 64.06 90 VAL A C 1
ATOM 687 O O . VAL A 1 90 ? -9.549 -14.336 26.632 1.00 64.06 90 VAL A O 1
ATOM 690 N N . PRO A 1 91 ? -8.575 -16.275 27.291 1.00 59.66 91 PRO A N 1
ATOM 691 C CA . PRO A 1 91 ? -9.703 -16.704 28.107 1.00 59.66 91 PRO A CA 1
ATOM 692 C C . PRO A 1 91 ? -10.100 -15.590 29.086 1.00 59.66 91 PRO A C 1
ATOM 694 O O . PRO A 1 91 ? -9.271 -15.105 29.853 1.00 59.66 91 PRO A O 1
ATOM 697 N N . GLY A 1 92 ? -11.355 -15.136 29.018 1.00 63.91 92 GLY A N 1
ATOM 698 C CA . GLY A 1 92 ? -11.880 -14.061 29.870 1.00 63.91 92 GLY A CA 1
ATOM 699 C C . GLY A 1 92 ? -11.905 -12.658 29.249 1.00 63.91 92 GLY A C 1
ATOM 700 O O . GLY A 1 92 ? -12.443 -11.739 29.868 1.00 63.91 92 GLY A O 1
ATOM 701 N N . ARG A 1 93 ? -11.405 -12.459 28.020 1.00 63.97 93 ARG A N 1
ATOM 702 C CA . ARG A 1 93 ? -11.684 -11.218 27.280 1.00 63.97 93 ARG A CA 1
ATOM 703 C C . ARG A 1 93 ? -13.148 -11.230 26.835 1.00 63.97 93 ARG A C 1
ATOM 705 O O . ARG A 1 93 ? -13.601 -12.170 26.194 1.00 63.97 93 ARG A O 1
ATOM 712 N N . ILE A 1 94 ? -13.886 -10.172 27.165 1.00 61.34 94 ILE A N 1
ATOM 713 C CA . ILE A 1 94 ? -15.288 -9.992 26.760 1.00 61.34 94 ILE A CA 1
ATOM 714 C C . ILE A 1 94 ? -15.357 -9.889 25.230 1.00 61.34 94 ILE A C 1
ATOM 716 O O . ILE A 1 94 ? -15.158 -8.818 24.652 1.00 61.34 94 ILE A O 1
ATOM 720 N N . SER A 1 95 ? -15.588 -11.016 24.560 1.00 59.50 95 SER A N 1
ATOM 721 C CA . SER A 1 95 ? -15.760 -11.069 23.115 1.00 59.50 95 SER A CA 1
ATOM 722 C C . SER A 1 95 ? -17.127 -10.490 22.738 1.00 59.50 95 SER A C 1
ATOM 724 O O . SER A 1 95 ? -18.129 -10.602 23.453 1.00 59.50 95 SER A O 1
ATOM 726 N N . ARG A 1 96 ? -17.187 -9.822 21.582 1.00 55.34 96 ARG A N 1
ATOM 727 C CA . ARG A 1 96 ? -18.392 -9.146 21.063 1.00 55.34 96 ARG A CA 1
ATOM 728 C C . ARG A 1 96 ? -19.577 -10.106 20.844 1.00 55.34 96 ARG A C 1
ATOM 730 O O . ARG A 1 96 ? -20.707 -9.638 20.695 1.00 55.34 96 ARG A O 1
ATOM 737 N N . ALA A 1 97 ? -19.330 -11.416 20.874 1.00 55.16 97 ALA A N 1
ATOM 738 C CA . ALA A 1 97 ? -20.325 -12.479 20.780 1.00 55.16 97 ALA A CA 1
ATOM 739 C C . ALA A 1 97 ? -21.353 -12.470 21.931 1.00 55.16 97 ALA A C 1
ATOM 741 O O . ALA A 1 97 ? -22.486 -12.902 21.739 1.00 55.16 97 ALA A O 1
ATOM 742 N N . MET A 1 98 ? -21.029 -11.889 23.094 1.00 45.66 98 MET A N 1
ATOM 743 C CA . MET A 1 98 ? -21.897 -11.927 24.284 1.00 45.66 98 MET A CA 1
ATOM 744 C C . MET A 1 98 ? -23.158 -11.034 24.203 1.00 45.66 98 MET A C 1
ATOM 746 O O . MET A 1 98 ? -23.949 -10.989 25.140 1.00 45.66 98 MET A O 1
ATOM 750 N N . ARG A 1 99 ? -23.393 -10.300 23.103 1.00 50.66 99 ARG A N 1
ATOM 751 C CA . ARG A 1 99 ? -24.552 -9.386 22.976 1.00 50.66 99 ARG A CA 1
ATOM 752 C C . ARG A 1 99 ? -25.787 -9.957 22.270 1.00 50.66 99 ARG A C 1
ATOM 754 O O . ARG A 1 99 ? -26.697 -9.187 21.965 1.00 50.66 99 ARG A O 1
ATOM 761 N N . ARG A 1 100 ? -25.873 -11.268 22.022 1.00 46.12 100 ARG A N 1
ATOM 762 C CA . ARG A 1 100 ? -27.089 -11.886 21.456 1.00 46.12 100 ARG A CA 1
ATOM 763 C C . ARG A 1 100 ? -27.326 -13.322 21.932 1.00 46.12 100 ARG A C 1
ATOM 765 O O . ARG A 1 100 ? -27.250 -14.215 21.106 1.00 46.12 100 ARG A O 1
ATOM 772 N N . SER A 1 101 ? -27.662 -13.539 23.207 1.00 44.78 101 SER A N 1
ATOM 773 C CA . SER A 1 101 ? -28.473 -14.707 23.623 1.00 44.78 101 SER A CA 1
ATOM 774 C C . SER A 1 101 ? -28.600 -14.820 25.144 1.00 44.78 101 SER A C 1
ATOM 776 O O . SER A 1 101 ? -27.881 -15.587 25.772 1.00 44.78 101 SER A O 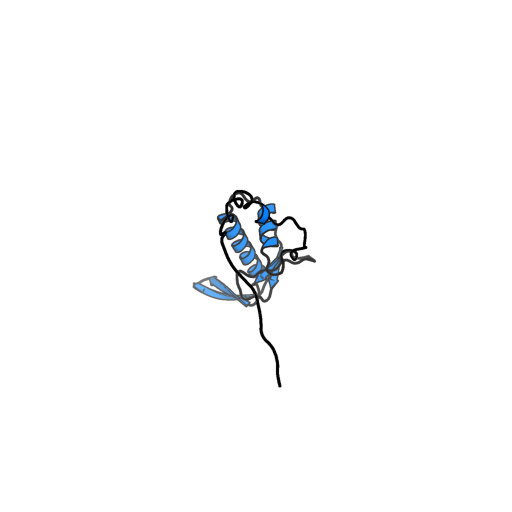1
ATOM 778 N N . THR A 1 102 ? -29.565 -14.117 25.732 1.00 42.16 102 THR A N 1
ATOM 779 C CA . THR A 1 102 ? -30.196 -14.541 26.997 1.00 42.16 102 THR A CA 1
ATOM 780 C C . THR A 1 102 ? -31.643 -14.062 27.030 1.00 42.16 102 THR A C 1
ATOM 782 O O . THR A 1 102 ? -32.033 -13.239 27.845 1.00 42.16 102 THR A O 1
ATOM 785 N N . MET A 1 103 ? -32.463 -14.594 26.124 1.00 39.28 103 MET A N 1
ATOM 786 C CA . MET A 1 103 ? -33.906 -14.705 26.336 1.00 39.28 103 MET A CA 1
ATOM 787 C C . MET A 1 103 ? -34.374 -16.033 25.731 1.00 39.28 103 MET A C 1
ATOM 789 O O . MET A 1 103 ? -34.160 -16.293 24.553 1.00 39.28 103 MET A O 1
ATOM 793 N N . SER A 1 104 ? -35.025 -16.838 26.573 1.00 43.00 104 SER A N 1
ATOM 794 C CA . SER A 1 104 ? -35.726 -18.096 26.278 1.00 43.00 104 SER A CA 1
ATOM 795 C C . SER A 1 104 ? -34.898 -19.384 26.146 1.00 43.00 104 SER A C 1
ATOM 797 O O . SER A 1 104 ? -34.690 -19.920 25.064 1.00 43.00 104 SER A O 1
ATOM 799 N N . ALA A 1 105 ? -34.518 -19.950 27.293 1.00 39.47 105 ALA A N 1
ATOM 800 C CA . ALA A 1 105 ? -34.405 -21.403 27.451 1.00 39.47 105 ALA A CA 1
ATOM 801 C C . ALA A 1 105 ? -34.778 -21.803 28.893 1.00 39.47 105 ALA A C 1
ATOM 803 O O . ALA A 1 105 ? -33.959 -22.272 29.678 1.00 39.47 105 ALA A O 1
ATOM 804 N N . ARG A 1 106 ? -36.039 -21.557 29.266 1.00 42.41 106 ARG A N 1
ATOM 805 C CA . ARG A 1 106 ? -36.709 -22.193 30.415 1.00 42.41 106 ARG A CA 1
ATOM 806 C C . ARG A 1 106 ? -38.108 -22.636 29.983 1.00 42.41 106 ARG A C 1
ATOM 808 O O . ARG A 1 106 ? -39.085 -21.976 30.291 1.00 42.41 106 ARG A O 1
ATOM 815 N N . MET A 1 107 ? -38.161 -23.715 29.212 1.00 35.62 107 MET A N 1
ATOM 816 C CA . MET A 1 107 ? -39.315 -24.572 28.875 1.00 35.62 107 MET A CA 1
ATOM 817 C C . MET A 1 107 ? -38.724 -25.613 27.911 1.00 35.62 107 MET A C 1
ATOM 819 O O . MET A 1 107 ? -38.075 -25.220 26.954 1.00 35.62 107 MET A O 1
ATOM 823 N N . SER A 1 108 ? -38.789 -26.927 28.063 1.00 36.09 108 SER A N 1
ATOM 824 C CA . SER A 1 108 ? -39.550 -27.813 28.931 1.00 36.09 108 SER A CA 1
ATOM 825 C C . SER A 1 108 ? -38.854 -29.173 28.867 1.00 36.09 108 SER A C 1
ATOM 827 O O . SER A 1 108 ? -38.574 -29.625 27.767 1.00 36.09 108 SER A O 1
ATOM 829 N N . MET A 1 109 ? -38.630 -29.850 29.991 1.00 33.06 109 MET A N 1
ATOM 830 C CA . MET A 1 109 ? -38.614 -31.321 30.047 1.00 33.06 109 MET A CA 1
ATOM 831 C C . MET A 1 109 ? -38.913 -31.742 31.487 1.00 33.06 109 MET A C 1
ATOM 833 O O . MET A 1 109 ? -38.041 -32.111 32.266 1.00 33.06 109 MET A O 1
ATOM 837 N N . ALA A 1 110 ? -40.190 -31.631 31.841 1.00 36.75 110 ALA A N 1
ATOM 838 C CA . ALA A 1 110 ? -40.796 -32.414 32.902 1.00 36.75 110 ALA A CA 1
ATOM 839 C C . ALA A 1 110 ? -41.761 -33.408 32.243 1.00 36.75 110 ALA A C 1
ATOM 841 O O . ALA A 1 110 ? -42.420 -33.070 31.264 1.00 36.75 110 ALA A O 1
ATOM 842 N N . LEU A 1 111 ? -41.844 -34.597 32.842 1.00 36.75 111 LEU A N 1
ATOM 843 C CA . LEU A 1 111 ? -42.747 -35.715 32.551 1.00 36.75 111 LEU A CA 1
ATOM 844 C C . LEU A 1 111 ? -42.415 -36.595 31.335 1.00 36.75 111 LEU A C 1
ATOM 846 O O . LEU A 1 111 ? -42.947 -36.445 30.243 1.00 36.75 111 LEU A O 1
ATOM 850 N N . THR A 1 112 ? -41.735 -37.706 31.612 1.00 38.91 112 THR A N 1
ATOM 851 C CA . THR A 1 112 ? -42.356 -39.010 31.340 1.00 38.91 112 THR A CA 1
ATOM 852 C C . THR A 1 112 ? -42.104 -39.917 32.540 1.00 38.91 112 THR A C 1
ATOM 854 O O . THR A 1 112 ? -40.999 -40.380 32.793 1.00 38.91 112 THR A O 1
ATOM 857 N N . SER A 1 113 ? -43.161 -40.091 33.327 1.00 39.34 113 SER A N 1
ATOM 858 C CA . SER A 1 113 ? -43.282 -41.039 34.427 1.00 39.34 113 SER A CA 1
ATOM 859 C C . SER A 1 113 ? -44.199 -42.161 33.963 1.00 39.34 113 SER A C 1
ATOM 861 O O . SER A 1 113 ? -45.288 -41.857 33.476 1.00 39.34 113 SER A O 1
ATOM 863 N N . ARG A 1 114 ? -43.773 -43.418 34.158 1.00 34.34 114 ARG A N 1
ATOM 864 C CA . ARG A 1 114 ? -44.525 -44.537 34.780 1.00 34.34 114 ARG A CA 1
ATOM 865 C C . ARG A 1 114 ? -43.984 -45.892 34.303 1.00 34.34 114 ARG A C 1
ATOM 867 O O . ARG A 1 114 ? -44.016 -46.174 33.118 1.00 34.34 114 ARG A O 1
ATOM 874 N N . ARG A 1 115 ? -43.429 -46.672 35.249 1.00 34.53 115 ARG A N 1
ATOM 875 C CA . ARG A 1 115 ? -43.967 -47.940 35.828 1.00 34.53 115 ARG A CA 1
ATOM 876 C C . ARG A 1 115 ? -43.656 -49.180 34.965 1.00 34.53 115 ARG A C 1
ATOM 878 O O . ARG A 1 115 ? -43.789 -49.106 33.763 1.00 34.53 115 ARG A O 1
ATOM 885 N N . ALA A 1 116 ? -43.330 -50.361 35.489 1.00 35.69 116 ALA A N 1
ATOM 886 C CA . ALA A 1 116 ? -43.161 -50.865 36.854 1.00 35.69 116 ALA A CA 1
ATOM 887 C C . ALA A 1 116 ? -42.591 -52.306 36.808 1.00 35.69 116 ALA A C 1
ATOM 889 O O . ALA A 1 116 ? -42.818 -52.998 35.824 1.00 35.69 116 ALA A O 1
ATOM 890 N N . GLY A 1 117 ? -41.995 -52.741 37.933 1.00 33.34 117 GLY A N 1
ATOM 891 C CA . GLY A 1 117 ? -41.872 -54.141 38.402 1.00 33.34 117 GLY A CA 1
ATOM 892 C C . GLY A 1 117 ? -40.780 -55.004 37.749 1.00 33.34 117 GLY A C 1
ATOM 893 O O . GLY A 1 117 ? -40.512 -54.852 36.571 1.00 33.34 117 GLY A O 1
ATOM 894 N N . SER A 1 118 ? -40.110 -55.970 38.383 1.00 38.19 118 SER A N 1
ATOM 895 C CA . SER A 1 118 ? -39.915 -56.425 39.777 1.00 38.19 118 SER A CA 1
ATOM 896 C C . SER A 1 118 ? -38.962 -57.650 39.716 1.00 38.19 118 SER A C 1
ATOM 898 O O . SER A 1 118 ? -39.091 -58.456 38.802 1.00 38.19 118 SER A O 1
ATOM 900 N N . SER A 1 119 ? -38.014 -57.755 40.658 1.00 39.38 119 SER A N 1
ATOM 901 C CA . SER A 1 119 ? -36.926 -58.755 40.884 1.00 39.38 119 SER A CA 1
ATOM 902 C C . SER A 1 119 ? -37.350 -60.254 41.021 1.00 39.38 119 SER A C 1
ATOM 904 O O . SER A 1 119 ? -38.549 -60.509 40.997 1.00 39.38 119 SER A O 1
ATOM 906 N N . PRO A 1 120 ? -36.492 -61.228 41.461 1.00 61.97 120 PRO A N 1
ATOM 907 C CA . PRO A 1 120 ? -35.163 -61.728 41.015 1.00 61.97 120 PRO A CA 1
ATOM 908 C C . PRO A 1 120 ? -35.071 -63.302 40.921 1.00 61.97 120 PRO A C 1
ATOM 910 O O . PRO A 1 120 ? -36.060 -64.009 41.087 1.00 61.97 120 PRO A O 1
ATOM 913 N N . SER A 1 121 ? -33.842 -63.848 40.773 1.00 42.16 121 SER A N 1
ATOM 914 C CA . SER A 1 121 ? -33.357 -65.269 40.820 1.00 42.16 121 SER A CA 1
ATOM 915 C C . SER A 1 121 ? -32.989 -65.849 39.435 1.00 42.16 121 SER A C 1
ATOM 917 O O . SER A 1 121 ? -33.691 -65.589 38.472 1.00 42.16 121 SER A O 1
ATOM 919 N N . ARG A 1 122 ? -31.881 -66.585 39.206 1.00 39.72 122 ARG A N 1
ATOM 920 C CA . ARG A 1 122 ? -31.426 -67.821 39.876 1.00 39.72 122 ARG A CA 1
ATOM 921 C C . ARG A 1 122 ? -30.008 -68.243 39.377 1.00 39.72 122 ARG A C 1
ATOM 923 O O . ARG A 1 122 ? -29.788 -68.301 38.181 1.00 39.72 122 ARG A O 1
ATOM 930 N N . ARG A 1 123 ? -29.096 -68.551 40.318 1.00 41.00 123 ARG A N 1
ATOM 931 C CA . ARG A 1 123 ? -28.086 -69.654 40.401 1.00 41.00 123 ARG A CA 1
ATOM 932 C C . ARG A 1 123 ? -27.220 -70.123 39.184 1.00 41.00 123 ARG A C 1
ATOM 934 O O . ARG A 1 123 ? -27.746 -70.702 38.250 1.00 41.00 123 ARG A O 1
ATOM 941 N N . ALA A 1 124 ? -25.891 -70.071 39.404 1.00 44.50 124 ALA A N 1
ATOM 942 C CA . ALA A 1 124 ? -24.820 -71.095 39.255 1.00 44.50 124 ALA A CA 1
ATOM 943 C C . ALA A 1 124 ? -24.378 -71.719 37.897 1.00 44.50 124 ALA A C 1
ATOM 945 O O . ALA A 1 124 ? -25.063 -72.592 37.380 1.00 44.50 124 ALA A O 1
ATOM 946 N N . GLY A 1 125 ? -23.112 -71.423 37.529 1.00 39.78 125 GLY A N 1
ATOM 947 C CA . GLY A 1 125 ? -22.021 -72.352 37.124 1.00 39.78 125 GLY A CA 1
ATOM 948 C C . GLY A 1 125 ? -22.016 -72.951 35.705 1.00 39.78 125 GLY A C 1
ATOM 949 O O . GLY A 1 125 ? -23.036 -72.878 35.022 1.00 39.78 125 GLY A O 1
ATOM 950 N N . PRO A 1 126 ? -20.919 -73.623 35.280 1.00 50.84 126 PRO A N 1
ATOM 951 C CA . PRO A 1 126 ? -19.591 -73.776 35.905 1.00 50.84 126 PRO A CA 1
ATOM 952 C C . PRO A 1 126 ? -18.533 -72.766 35.421 1.00 50.84 126 PRO A C 1
ATOM 954 O O . PRO A 1 126 ? -18.742 -72.127 34.367 1.00 50.84 126 PRO A O 1
#

Secondary structure (DSSP, 8-state):
---EEEES---TT--EE-SS-SSSEEEE-SSEEEE-GGG-EEEE-SHHHHHHHHHHHHHHHHHH-TT--HHHHHHHHHHTSTT-PPPP--TT---GGGGS--S-----------------------

Radius of gyration: 30.7 Å; chains: 1; bounding box: 56×85×68 Å

pLDDT: mean 79.22, std 23.87, range [33.06, 98.44]